Protein AF-A0A699RYM3-F1 (afdb_monomer)

Structure (mmCIF, N/CA/C/O backbone):
data_AF-A0A699RYM3-F1
#
_entry.id   AF-A0A699RYM3-F1
#
loop_
_atom_site.group_PDB
_atom_site.id
_atom_site.type_symbol
_atom_site.label_atom_id
_atom_site.label_alt_id
_atom_site.label_comp_id
_atom_site.label_asym_id
_atom_site.label_entity_id
_atom_site.label_seq_id
_atom_site.pdbx_PDB_ins_code
_atom_site.Cartn_x
_atom_site.Cartn_y
_atom_site.Cartn_z
_atom_site.occupancy
_atom_site.B_iso_or_equiv
_atom_site.auth_seq_id
_atom_site.auth_comp_id
_atom_site.auth_asym_id
_atom_site.auth_atom_id
_atom_site.pdbx_PDB_model_num
ATOM 1 N N . SER A 1 1 ? 9.180 26.930 2.878 1.00 58.56 1 SER A N 1
ATOM 2 C CA . SER A 1 1 ? 9.271 26.676 1.428 1.00 58.56 1 SER A CA 1
ATOM 3 C C . SER A 1 1 ? 9.265 25.175 1.181 1.00 58.56 1 SER A C 1
ATOM 5 O O . SER A 1 1 ? 10.206 24.514 1.599 1.00 58.56 1 SER A O 1
ATOM 7 N N . ARG A 1 2 ? 8.196 24.600 0.603 1.00 59.91 2 ARG A N 1
ATOM 8 C CA . ARG A 1 2 ? 8.243 23.213 0.093 1.00 59.91 2 ARG A CA 1
ATOM 9 C C . ARG A 1 2 ? 9.093 23.270 -1.174 1.00 59.91 2 ARG A C 1
ATOM 11 O O . ARG A 1 2 ? 8.710 23.976 -2.100 1.00 59.91 2 ARG A O 1
ATOM 18 N N . GLY A 1 3 ? 10.272 22.652 -1.136 1.00 55.78 3 GLY A N 1
ATOM 19 C CA . GLY A 1 3 ? 11.235 22.663 -2.239 1.00 55.78 3 GLY A CA 1
ATOM 20 C C . GLY A 1 3 ? 10.638 22.146 -3.555 1.00 55.78 3 GLY A C 1
ATOM 21 O O . GLY A 1 3 ? 9.553 21.552 -3.544 1.00 55.78 3 GLY A O 1
ATOM 22 N N . PRO A 1 4 ? 11.319 22.390 -4.687 1.00 58.16 4 PRO A N 1
ATOM 23 C CA . PRO A 1 4 ? 10.844 21.951 -5.991 1.00 58.16 4 PRO A CA 1
ATOM 24 C C . PRO A 1 4 ? 10.644 20.431 -5.974 1.00 58.16 4 PRO A C 1
ATOM 26 O O . PRO A 1 4 ? 11.460 19.686 -5.437 1.00 58.16 4 PRO A O 1
ATOM 29 N N . SER A 1 5 ? 9.521 19.970 -6.527 1.00 66.38 5 SER A N 1
ATOM 30 C CA . SER A 1 5 ? 9.214 18.545 -6.699 1.00 66.38 5 SER A CA 1
ATOM 31 C C . SER A 1 5 ? 10.063 17.975 -7.839 1.00 66.38 5 SER A C 1
ATOM 33 O O . SER A 1 5 ? 9.566 17.583 -8.890 1.00 66.38 5 SER A O 1
ATOM 35 N N . GLU A 1 6 ? 11.380 17.999 -7.657 1.00 61.72 6 GLU A N 1
ATOM 36 C CA . GLU A 1 6 ? 12.347 17.466 -8.604 1.00 61.72 6 GLU A CA 1
ATOM 37 C C . GLU A 1 6 ? 12.153 15.949 -8.763 1.00 61.72 6 GLU A C 1
ATOM 39 O O . GLU A 1 6 ? 12.320 15.163 -7.834 1.00 61.72 6 GLU A O 1
ATOM 44 N N . GLY A 1 7 ? 11.792 15.531 -9.975 1.00 58.19 7 GLY A N 1
ATOM 45 C CA . GLY A 1 7 ? 12.453 14.397 -10.620 1.00 58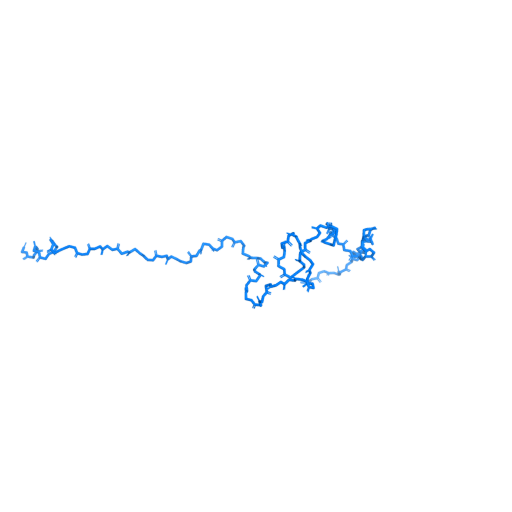.19 7 GLY A CA 1
ATOM 46 C C . GLY A 1 7 ? 12.085 12.965 -10.223 1.00 58.19 7 GLY A C 1
ATOM 47 O O . GLY A 1 7 ? 12.660 12.048 -10.806 1.00 58.19 7 GLY A O 1
ATOM 48 N N . TYR A 1 8 ? 11.136 12.701 -9.322 1.00 62.62 8 TYR A N 1
ATOM 49 C CA . TYR A 1 8 ? 10.745 11.313 -9.017 1.00 62.62 8 TYR A CA 1
ATOM 50 C C . TYR A 1 8 ? 9.859 10.711 -10.120 1.00 62.62 8 TYR A C 1
ATOM 52 O O . TYR A 1 8 ? 8.639 10.582 -9.988 1.00 62.62 8 TYR A O 1
ATOM 60 N N . SER A 1 9 ? 10.480 10.310 -11.230 1.00 76.56 9 SER A N 1
ATOM 61 C CA . SER A 1 9 ? 9.862 9.379 -12.173 1.00 76.56 9 SER A CA 1
ATOM 62 C C . SER A 1 9 ? 9.699 8.030 -11.473 1.00 76.56 9 SER A C 1
ATOM 64 O O . SER A 1 9 ? 10.647 7.266 -11.311 1.00 76.56 9 SER A O 1
ATOM 66 N N . TYR A 1 10 ? 8.487 7.757 -10.996 1.00 79.38 10 TYR A N 1
ATOM 67 C CA . TYR A 1 10 ? 8.144 6.479 -10.387 1.00 79.38 10 TYR A CA 1
ATOM 68 C C . TYR A 1 10 ? 8.344 5.344 -11.407 1.00 79.38 10 TYR A C 1
ATOM 70 O O . TYR A 1 10 ? 7.772 5.420 -12.504 1.00 79.38 10 TYR A O 1
ATOM 78 N N . PRO A 1 11 ? 9.114 4.288 -11.080 1.00 86.81 11 PRO A N 1
ATOM 79 C CA . PRO A 1 11 ? 9.342 3.189 -12.006 1.00 86.81 11 PRO A CA 1
ATOM 80 C C . PRO A 1 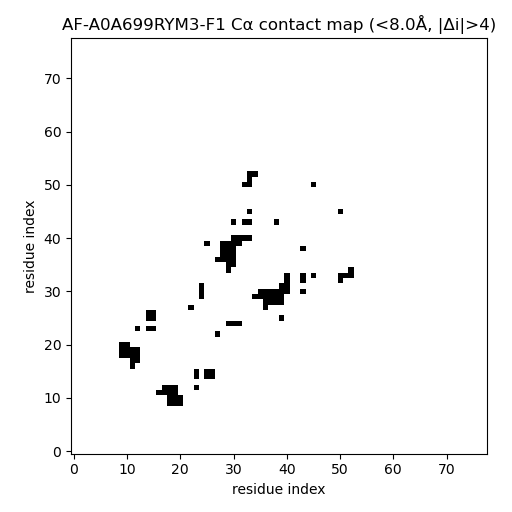11 ? 8.018 2.506 -12.347 1.00 86.81 11 PRO A C 1
ATOM 82 O O . PRO A 1 11 ? 7.114 2.386 -11.514 1.00 86.81 11 PRO A O 1
ATOM 85 N N . VAL A 1 12 ? 7.891 2.059 -13.595 1.00 89.75 12 VAL A N 1
ATOM 86 C CA . VAL A 1 12 ? 6.748 1.247 -14.012 1.00 89.75 12 VAL A CA 1
ATOM 87 C C . VAL A 1 12 ? 6.892 -0.129 -13.373 1.00 89.75 12 VAL A C 1
ATOM 89 O O . VAL A 1 12 ? 7.894 -0.814 -13.561 1.00 89.75 12 VAL A O 1
ATOM 92 N N . CYS A 1 13 ? 5.884 -0.548 -12.617 1.00 88.94 13 CYS A N 1
ATOM 93 C CA . CYS A 1 13 ? 5.867 -1.869 -12.018 1.00 88.94 13 CYS A CA 1
ATOM 94 C C . CYS A 1 13 ? 5.653 -2.951 -13.080 1.00 88.94 13 CYS A C 1
ATOM 96 O O . CYS A 1 13 ? 4.636 -2.955 -13.774 1.00 88.94 13 CYS A O 1
ATOM 98 N N . THR A 1 14 ? 6.551 -3.932 -13.131 1.00 89.81 14 THR A N 1
ATOM 99 C CA . THR A 1 14 ? 6.477 -5.072 -14.060 1.00 89.81 14 THR A CA 1
ATOM 100 C C . THR A 1 14 ? 5.310 -6.022 -13.776 1.00 89.81 14 THR A C 1
ATOM 102 O O . THR A 1 14 ? 4.895 -6.762 -14.659 1.00 89.81 14 THR A O 1
ATOM 105 N N . LYS A 1 15 ? 4.742 -5.998 -12.562 1.00 87.94 15 LYS A N 1
ATOM 106 C CA . LYS A 1 15 ? 3.607 -6.853 -12.171 1.00 87.94 15 LYS A CA 1
ATOM 107 C C . LYS A 1 15 ? 2.246 -6.259 -12.531 1.00 87.94 15 LYS A C 1
ATOM 109 O O . LYS A 1 15 ? 1.323 -7.004 -12.836 1.00 87.94 15 LYS A O 1
ATOM 114 N N . CYS A 1 16 ? 2.088 -4.933 -12.453 1.00 87.88 16 CYS A N 1
ATOM 115 C CA . CYS A 1 16 ? 0.785 -4.280 -12.648 1.00 87.88 16 CYS A CA 1
ATOM 116 C C . CYS A 1 16 ? 0.735 -3.212 -13.747 1.00 87.88 16 CYS A C 1
ATOM 118 O O . CYS A 1 16 ? -0.349 -2.683 -14.000 1.00 87.88 16 CYS A O 1
ATOM 120 N N . GLY A 1 17 ? 1.872 -2.861 -14.354 1.00 87.94 17 GLY A N 1
ATOM 121 C CA . GLY A 1 17 ? 1.980 -1.852 -15.412 1.00 87.94 17 GLY A CA 1
ATOM 122 C C . GLY A 1 17 ? 1.794 -0.402 -14.9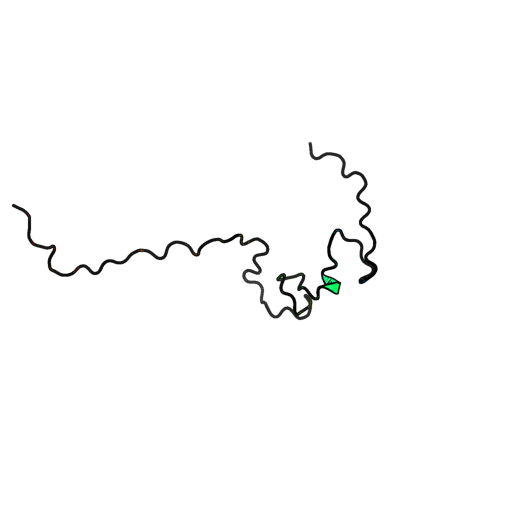49 1.00 87.94 17 GLY A C 1
ATOM 123 O O . GLY A 1 17 ? 1.804 0.505 -15.775 1.00 87.94 17 GLY A O 1
ATOM 124 N N . ARG A 1 18 ? 1.612 -0.148 -13.644 1.00 88.00 18 ARG A N 1
ATOM 125 C CA . ARG A 1 18 ? 1.452 1.208 -13.089 1.00 88.00 18 ARG A CA 1
ATOM 126 C C . ARG A 1 18 ? 2.730 1.705 -12.432 1.00 88.00 18 ARG A C 1
ATOM 128 O O . ARG A 1 18 ? 3.512 0.919 -11.909 1.00 88.00 18 ARG A O 1
ATOM 135 N N . ARG A 1 19 ? 2.905 3.026 -12.425 1.00 89.38 19 ARG A N 1
ATOM 136 C CA . ARG A 1 19 ? 4.012 3.698 -11.745 1.00 89.38 19 ARG A CA 1
ATOM 137 C C . ARG A 1 19 ? 3.729 3.831 -10.249 1.00 89.38 19 ARG A C 1
ATOM 139 O O . ARG A 1 19 ? 2.700 4.393 -9.879 1.00 89.38 19 ARG A O 1
ATOM 146 N N . HIS A 1 20 ? 4.615 3.310 -9.405 1.00 86.31 20 HIS A N 1
ATOM 147 C CA . HIS A 1 20 ? 4.561 3.487 -7.951 1.00 86.31 20 HIS A CA 1
ATOM 148 C C . HIS A 1 20 ? 5.941 3.267 -7.319 1.00 86.31 20 HIS A C 1
ATOM 150 O O . HIS A 1 20 ? 6.834 2.700 -7.944 1.00 86.31 20 HIS A O 1
ATOM 156 N N . LEU A 1 21 ? 6.115 3.725 -6.078 1.00 83.44 21 LEU A N 1
ATOM 157 C CA . LEU A 1 21 ? 7.325 3.501 -5.285 1.00 83.44 21 LEU A CA 1
ATOM 158 C C . LEU A 1 21 ? 7.056 2.371 -4.290 1.00 83.44 21 LEU A C 1
ATOM 160 O O . LEU A 1 21 ? 5.960 2.291 -3.735 1.00 83.44 21 LEU A O 1
ATOM 164 N N . GLY A 1 22 ? 8.047 1.513 -4.069 1.00 83.19 22 GLY A N 1
ATOM 165 C CA . GLY A 1 22 ? 7.934 0.380 -3.151 1.00 83.19 22 GLY A CA 1
ATOM 166 C C . GLY A 1 22 ? 7.097 -0.785 -3.691 1.00 83.19 22 GLY A C 1
ATOM 167 O O . GLY A 1 22 ? 6.884 -0.917 -4.898 1.00 83.19 22 GLY A O 1
ATOM 168 N N . GLU A 1 23 ? 6.645 -1.643 -2.773 1.00 84.31 23 GLU A N 1
ATOM 169 C CA . GLU A 1 23 ? 5.954 -2.905 -3.059 1.00 84.31 23 GLU A CA 1
ATOM 170 C C . GLU A 1 23 ? 4.686 -2.707 -3.903 1.00 84.31 23 GLU A C 1
ATOM 172 O O . GLU A 1 23 ? 3.857 -1.820 -3.662 1.00 84.31 23 GLU A O 1
ATOM 177 N N . CYS A 1 24 ? 4.482 -3.589 -4.880 1.00 86.50 24 CYS A N 1
ATOM 178 C CA . CYS A 1 24 ? 3.258 -3.573 -5.661 1.00 86.50 24 CYS A CA 1
ATOM 179 C C . CYS A 1 24 ? 2.089 -4.125 -4.845 1.00 86.50 24 CYS A C 1
ATOM 181 O O . CYS A 1 24 ? 1.890 -5.334 -4.766 1.00 86.50 24 CYS A O 1
ATOM 183 N N . ARG A 1 25 ? 1.231 -3.242 -4.325 1.00 81.31 25 ARG A N 1
ATOM 184 C CA . ARG A 1 25 ? 0.014 -3.653 -3.598 1.00 81.31 25 ARG A CA 1
ATOM 185 C C . ARG A 1 25 ? -0.931 -4.546 -4.403 1.00 81.31 25 ARG A C 1
ATOM 187 O O . ARG A 1 25 ? -1.638 -5.354 -3.810 1.00 81.31 25 ARG A O 1
ATOM 194 N N . ARG A 1 26 ? -0.927 -4.425 -5.740 1.00 80.88 26 ARG A N 1
ATOM 195 C CA . ARG A 1 26 ? -1.680 -5.335 -6.619 1.00 80.88 26 ARG A CA 1
ATOM 196 C C . ARG A 1 26 ? -1.063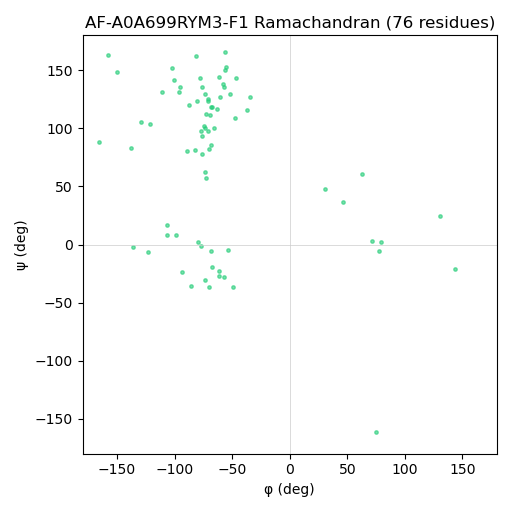 -6.737 -6.646 1.00 80.88 26 ARG A C 1
ATOM 198 O O . ARG A 1 26 ? -1.813 -7.695 -6.703 1.00 80.88 26 ARG A O 1
ATOM 205 N N . ALA A 1 27 ? 0.264 -6.856 -6.594 1.00 76.56 27 ALA A N 1
ATOM 206 C CA . ALA A 1 27 ? 0.933 -8.153 -6.482 1.00 76.56 27 ALA A CA 1
ATOM 207 C C . ALA A 1 27 ? 0.796 -8.752 -5.072 1.00 76.56 27 ALA A C 1
ATOM 209 O O . ALA A 1 27 ? 0.735 -9.964 -4.934 1.00 76.56 27 ALA A O 1
ATOM 210 N N . ALA A 1 28 ? 0.703 -7.905 -4.045 1.00 78.00 28 ALA A N 1
ATOM 211 C CA . ALA A 1 28 ? 0.527 -8.321 -2.656 1.00 78.00 28 ALA A CA 1
ATOM 212 C C . ALA A 1 28 ? -0.912 -8.760 -2.299 1.00 78.00 28 ALA A C 1
ATOM 214 O O . ALA A 1 28 ? -1.167 -9.079 -1.144 1.00 78.00 28 ALA A O 1
ATOM 215 N N . ASP A 1 29 ? -1.862 -8.705 -3.245 1.00 81.12 29 ASP A N 1
ATOM 216 C CA . ASP A 1 29 ? -3.305 -8.928 -3.023 1.00 81.12 29 ASP A CA 1
ATOM 217 C C . ASP A 1 29 ? -3.860 -8.182 -1.790 1.00 81.12 29 ASP A C 1
ATOM 219 O O . ASP A 1 29 ? -4.699 -8.658 -1.025 1.00 81.12 29 ASP A O 1
ATOM 223 N N . THR A 1 30 ? -3.341 -6.970 -1.574 1.00 85.38 30 THR A N 1
ATOM 224 C CA . THR A 1 30 ? -3.742 -6.123 -0.448 1.00 85.38 30 THR A CA 1
ATOM 225 C C . THR A 1 30 ? -4.828 -5.150 -0.871 1.00 85.38 30 THR A C 1
ATOM 227 O O . THR A 1 30 ? -4.759 -4.482 -1.910 1.00 85.38 30 THR A O 1
ATOM 230 N N . CYS A 1 31 ? -5.843 -5.017 -0.028 1.00 86.25 31 CYS A N 1
ATOM 231 C CA . CYS A 1 31 ? -6.940 -4.106 -0.264 1.00 86.25 31 CYS A CA 1
ATOM 232 C C . CYS A 1 31 ? -6.460 -2.656 -0.172 1.00 86.25 31 CYS A C 1
ATOM 234 O O . CYS A 1 31 ? -6.082 -2.176 0.895 1.00 86.25 31 CYS A O 1
ATOM 236 N N . PHE A 1 32 ? -6.579 -1.896 -1.262 1.00 81.44 32 PHE A N 1
ATOM 237 C CA . PHE A 1 32 ? -6.256 -0.463 -1.261 1.00 81.44 32 PHE A CA 1
ATOM 238 C C . PHE A 1 32 ? -7.125 0.360 -0.293 1.00 81.44 32 PHE A C 1
ATOM 240 O O . PHE A 1 32 ? -6.699 1.428 0.132 1.00 81.44 32 PHE A O 1
ATOM 247 N N . LYS A 1 33 ? -8.319 -0.139 0.071 1.00 82.38 33 LYS A N 1
ATOM 248 C CA . LYS A 1 33 ? -9.282 0.541 0.957 1.00 82.38 33 LYS A CA 1
ATOM 249 C C . LYS A 1 33 ? -9.157 0.159 2.435 1.00 82.38 33 LYS A C 1
ATOM 251 O O . LYS A 1 33 ? -9.591 0.940 3.270 1.00 82.38 33 LYS A O 1
ATOM 256 N N . CYS A 1 34 ? -8.604 -1.005 2.784 1.00 84.56 34 CYS A N 1
ATOM 257 C CA . CYS A 1 34 ? -8.472 -1.399 4.196 1.00 84.56 34 CYS A CA 1
ATOM 258 C C . CYS A 1 34 ? -7.127 -2.022 4.598 1.00 84.56 34 CYS A C 1
ATOM 260 O O . CYS A 1 34 ? -6.941 -2.355 5.763 1.00 84.56 34 CYS A O 1
ATOM 262 N N . GLY A 1 35 ? -6.200 -2.203 3.657 1.00 79.19 35 GLY A N 1
ATOM 263 C CA . GLY A 1 35 ? -4.835 -2.664 3.911 1.00 79.19 35 GLY A CA 1
ATOM 264 C C . GLY A 1 35 ? -4.693 -4.162 4.154 1.00 79.19 35 GLY A C 1
ATOM 265 O O . GLY A 1 35 ? -3.571 -4.641 4.240 1.00 79.19 35 GLY A O 1
ATOM 266 N N . GLN A 1 36 ? -5.795 -4.910 4.240 1.00 82.94 36 GLN A N 1
ATOM 267 C CA . GLN A 1 36 ? -5.746 -6.355 4.454 1.00 82.94 36 GLN A CA 1
ATOM 268 C C . GLN A 1 36 ? -5.353 -7.100 3.181 1.00 82.94 36 GLN A C 1
ATOM 270 O O . GLN A 1 36 ? -5.898 -6.820 2.115 1.00 82.94 36 GLN A O 1
ATOM 275 N N . ALA A 1 37 ? -4.445 -8.065 3.317 1.00 77.50 37 ALA A N 1
ATOM 276 C CA . ALA A 1 37 ? -4.179 -9.076 2.301 1.00 77.50 37 ALA A CA 1
ATOM 277 C C . ALA A 1 37 ? -5.343 -10.074 2.279 1.00 77.50 37 ALA A C 1
ATOM 279 O O . ALA A 1 37 ? -5.748 -10.510 3.355 1.00 77.50 37 ALA A O 1
ATOM 280 N N . SER A 1 38 ? -5.908 -10.350 1.098 1.00 84.38 38 SER A N 1
ATOM 281 C CA . SER A 1 38 ? -6.931 -11.379 0.790 1.00 84.38 38 SER A CA 1
ATOM 282 C C . SER A 1 38 ? -7.924 -10.886 -0.267 1.00 84.38 38 SER A C 1
ATOM 284 O O . SER A 1 38 ? -8.667 -11.696 -0.820 1.00 84.38 38 SER A O 1
ATOM 286 N N . HIS A 1 39 ? -8.052 -9.569 -0.453 1.00 87.31 39 HIS A N 1
ATOM 287 C CA . HIS A 1 39 ? -9.042 -9.018 -1.367 1.00 87.31 39 HIS A CA 1
ATOM 288 C C . HIS A 1 39 ? -8.608 -7.690 -1.985 1.00 87.31 39 HIS A C 1
ATOM 290 O O . HIS A 1 39 ? -7.962 -6.846 -1.361 1.00 87.31 39 HIS A O 1
ATOM 296 N N . MET A 1 40 ? -9.061 -7.447 -3.215 1.00 86.00 40 MET A N 1
ATOM 297 C CA . MET A 1 40 ? -8.926 -6.152 -3.878 1.00 86.00 40 MET A CA 1
ATOM 298 C C . MET A 1 40 ? -10.016 -5.176 -3.413 1.00 86.00 40 MET A C 1
ATOM 300 O O . MET A 1 40 ? -11.074 -5.576 -2.942 1.00 86.00 40 MET A O 1
ATOM 304 N N . GLN A 1 41 ? -9.815 -3.873 -3.640 1.00 82.31 41 GLN A N 1
ATOM 305 C CA . GLN A 1 41 ? -10.785 -2.822 -3.284 1.00 82.31 41 GLN A CA 1
ATOM 306 C C . GLN A 1 41 ? -12.221 -3.104 -3.761 1.00 82.31 41 GLN A C 1
ATOM 308 O O . GLN A 1 41 ? -13.161 -2.790 -3.037 1.00 82.31 41 GLN A O 1
ATOM 313 N N . LYS A 1 42 ? -12.379 -3.707 -4.947 1.00 83.44 42 LYS A N 1
ATOM 314 C CA . LYS A 1 42 ? -13.680 -4.074 -5.530 1.00 83.44 42 LYS A CA 1
ATOM 315 C C . LYS A 1 42 ? -14.480 -5.077 -4.688 1.00 83.44 42 LYS A C 1
ATOM 317 O O . LYS A 1 42 ? -15.698 -5.061 -4.750 1.00 83.44 42 LYS A O 1
ATOM 322 N N . ASP A 1 43 ? -13.798 -5.905 -3.902 1.00 84.12 43 ASP A N 1
AT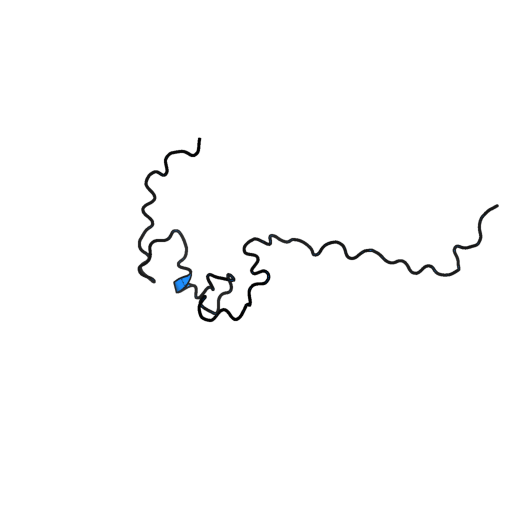OM 323 C CA . ASP A 1 43 ? -14.394 -6.962 -3.075 1.00 84.12 43 ASP A CA 1
ATOM 324 C C . ASP A 1 43 ? -14.376 -6.590 -1.580 1.00 84.12 43 ASP A C 1
ATOM 326 O O . ASP A 1 43 ? -14.674 -7.388 -0.697 1.00 84.12 43 ASP A O 1
ATOM 330 N N . CYS A 1 44 ? -13.996 -5.348 -1.257 1.00 86.50 44 CYS A N 1
ATOM 331 C CA . CYS A 1 44 ? -13.895 -4.899 0.123 1.00 86.50 44 CYS A CA 1
ATOM 332 C C . CYS A 1 44 ? -15.285 -4.753 0.751 1.00 86.50 44 CYS A C 1
ATOM 334 O O . CYS A 1 44 ? -15.935 -3.715 0.622 1.00 86.50 44 CYS A O 1
ATOM 336 N N . LYS A 1 45 ? -15.704 -5.782 1.495 1.00 81.44 45 LYS A N 1
ATOM 337 C CA . LYS A 1 45 ? -16.974 -5.837 2.244 1.00 81.44 45 LYS A CA 1
ATOM 338 C C . LYS A 1 45 ? -17.040 -4.873 3.437 1.00 81.44 45 LYS A C 1
ATOM 340 O O . LYS A 1 45 ? -18.089 -4.746 4.064 1.00 81.44 45 LYS A O 1
ATOM 345 N N . LYS A 1 46 ? -15.946 -4.169 3.764 1.00 70.81 46 LYS A N 1
ATOM 346 C CA . LYS A 1 46 ? -15.942 -3.158 4.830 1.00 70.81 46 LYS A CA 1
ATOM 347 C C . LYS A 1 46 ? -16.681 -1.903 4.355 1.00 70.81 46 LYS A C 1
ATOM 349 O O . LYS A 1 46 ? -16.146 -1.062 3.615 1.00 70.81 46 LYS A O 1
ATOM 354 N N . ASN A 1 47 ? -17.936 -1.807 4.794 1.00 57.09 47 ASN A N 1
ATOM 355 C CA . ASN A 1 47 ? -18.700 -0.567 4.808 1.00 57.09 47 ASN A CA 1
ATOM 356 C C . ASN A 1 47 ? -17.924 0.497 5.610 1.00 57.09 47 ASN A C 1
ATOM 358 O O . ASN A 1 47 ? -17.073 0.189 6.438 1.00 57.09 47 ASN A O 1
ATOM 362 N N . THR A 1 48 ? -18.110 1.752 5.231 1.00 56.50 48 THR A N 1
ATOM 363 C CA . THR A 1 48 ? -17.200 2.884 5.451 1.00 56.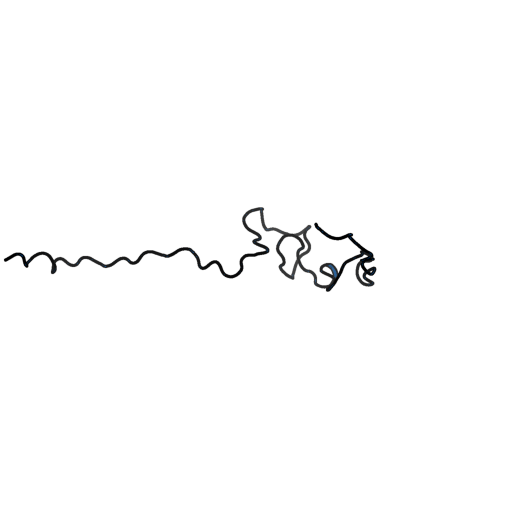50 48 THR A CA 1
ATOM 364 C C . THR A 1 48 ? -17.148 3.395 6.903 1.00 56.50 48 THR A C 1
ATOM 366 O O . THR A 1 48 ? -17.342 4.575 7.160 1.00 56.50 48 THR A O 1
ATOM 369 N N . THR A 1 49 ? -16.813 2.556 7.875 1.00 46.59 49 THR A N 1
ATOM 370 C CA . THR A 1 49 ? -16.556 2.997 9.253 1.00 46.59 49 THR A CA 1
ATOM 371 C C . THR A 1 49 ? -15.213 2.436 9.718 1.00 46.59 49 THR A C 1
ATOM 373 O O . THR A 1 49 ? -15.048 1.252 9.972 1.00 46.59 49 THR A O 1
ATOM 376 N N . ALA A 1 50 ? -14.203 3.308 9.770 1.00 50.62 50 ALA A N 1
ATOM 377 C CA . ALA A 1 50 ? -12.887 3.038 10.358 1.00 50.62 50 ALA A CA 1
ATOM 378 C C . ALA A 1 50 ? -12.041 1.925 9.695 1.00 50.62 50 ALA A C 1
ATOM 380 O O . ALA A 1 50 ? -11.598 0.979 10.339 1.00 50.62 50 ALA A O 1
ATOM 381 N N . SER A 1 51 ? -11.685 2.075 8.415 1.00 51.41 51 SER A N 1
ATOM 382 C CA . SER A 1 51 ? -10.394 1.518 7.970 1.00 51.41 51 SER A CA 1
ATOM 383 C C . SER A 1 51 ? -9.310 2.516 8.338 1.00 51.41 51 SER A C 1
ATOM 385 O O . SER A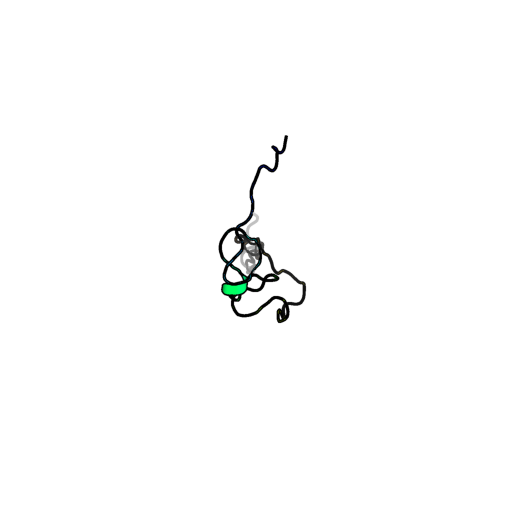 1 51 ? -8.920 3.365 7.537 1.00 51.41 51 SER A O 1
ATOM 387 N N . THR A 1 52 ? -8.893 2.467 9.601 1.00 51.19 52 THR A N 1
ATOM 388 C CA . THR A 1 52 ? -7.835 3.315 10.127 1.00 51.19 52 THR A CA 1
ATOM 389 C C . THR A 1 52 ? -6.496 2.894 9.532 1.00 51.19 52 THR A C 1
ATOM 391 O O . THR A 1 52 ? -5.717 2.164 10.137 1.00 51.19 52 THR A O 1
ATOM 394 N N . PHE A 1 53 ? -6.202 3.370 8.327 1.00 54.88 53 PHE A N 1
ATOM 395 C CA . PHE A 1 53 ? -4.823 3.491 7.879 1.00 54.88 53 PHE A CA 1
ATOM 396 C C . PHE A 1 53 ? -4.168 4.590 8.719 1.00 54.88 53 PHE A C 1
ATOM 398 O O . PHE A 1 53 ? -4.207 5.762 8.358 1.00 54.88 53 PHE A O 1
ATOM 405 N N . GLY A 1 54 ? -3.665 4.211 9.894 1.00 51.72 54 GLY A N 1
ATOM 406 C CA . GLY A 1 54 ? -3.066 5.135 10.858 1.00 51.72 54 GLY A CA 1
ATOM 407 C C . GLY A 1 54 ? -3.574 5.017 12.295 1.00 51.72 54 GLY A C 1
ATOM 408 O O . GLY A 1 54 ? -3.490 5.993 13.033 1.00 51.72 54 GLY A O 1
ATOM 409 N N . GLN A 1 55 ? -4.095 3.866 12.734 1.00 47.78 55 GLN A N 1
ATOM 410 C CA . GLN A 1 55 ? -4.093 3.569 14.168 1.00 47.78 55 GLN A CA 1
ATOM 411 C C . GLN A 1 55 ? -2.781 2.852 14.469 1.00 47.78 55 GLN A C 1
ATOM 413 O O . GLN A 1 55 ? -2.721 1.632 14.565 1.00 47.78 55 GLN A O 1
ATOM 418 N N . ALA A 1 56 ? -1.723 3.654 14.612 1.00 52.97 56 ALA A N 1
ATOM 419 C CA . ALA A 1 56 ? -0.843 3.428 15.745 1.00 52.97 56 ALA A CA 1
ATOM 420 C C . ALA A 1 56 ? -1.775 3.289 16.955 1.00 52.97 56 ALA A C 1
ATOM 422 O O . ALA A 1 56 ? -2.525 4.227 17.235 1.00 52.97 56 ALA A O 1
ATOM 423 N N . ASP A 1 57 ? -1.899 2.067 17.478 1.00 59.34 57 ASP A N 1
ATOM 424 C CA . ASP A 1 57 ? -2.007 1.775 18.910 1.00 59.34 57 ASP A CA 1
ATOM 425 C C . ASP A 1 57 ? -2.690 2.848 19.780 1.00 59.34 57 ASP A C 1
ATOM 427 O O . ASP A 1 57 ? -2.252 3.179 20.878 1.00 59.34 57 ASP A O 1
ATOM 431 N N . LYS A 1 58 ? -3.852 3.358 19.363 1.00 54.06 58 LYS A N 1
ATOM 432 C CA . LYS A 1 58 ? -4.735 4.064 20.283 1.00 54.06 58 LYS A CA 1
ATOM 433 C C . LYS A 1 58 ? -5.402 2.986 21.106 1.00 54.06 58 LYS A C 1
ATOM 435 O O . LYS A 1 58 ? -6.420 2.427 20.702 1.00 54.06 58 LYS A O 1
ATOM 440 N N . LYS A 1 59 ? -4.783 2.694 22.258 1.00 61.38 59 LYS A N 1
ATOM 441 C CA . LYS A 1 59 ? -5.451 2.054 23.392 1.00 61.38 59 LYS A CA 1
ATOM 442 C C . LYS A 1 59 ? -6.896 2.566 23.430 1.00 61.38 59 LYS A C 1
ATOM 444 O O . LYS A 1 59 ? -7.071 3.791 23.425 1.00 61.38 59 LYS A O 1
ATOM 449 N N . PRO A 1 60 ? -7.914 1.690 23.467 1.00 60.97 60 PRO A N 1
ATOM 450 C CA . PRO A 1 60 ? -9.259 2.147 23.762 1.00 60.97 60 PRO A CA 1
ATOM 451 C C . PRO A 1 60 ? -9.201 2.964 25.056 1.00 60.97 60 PRO A C 1
ATOM 453 O O . PRO A 1 60 ? -8.557 2.562 26.032 1.00 60.97 60 PRO A O 1
ATOM 456 N N . GLY A 1 61 ? -9.778 4.165 24.985 1.00 63.50 61 GLY A N 1
ATOM 457 C CA . GLY A 1 61 ? -9.845 5.120 26.082 1.00 63.50 61 GLY A CA 1
ATOM 458 C C . GLY A 1 61 ? -10.288 4.439 27.371 1.00 63.50 61 GLY A C 1
ATOM 459 O O . GLY A 1 61 ? -11.084 3.503 27.349 1.00 63.50 61 GLY A O 1
ATOM 460 N N . ALA A 1 62 ? -9.696 4.892 28.472 1.00 65.62 62 ALA A N 1
ATOM 461 C CA . ALA A 1 62 ? -9.789 4.313 29.802 1.00 65.62 62 ALA A CA 1
ATOM 462 C C . ALA A 1 62 ? -11.182 3.752 30.140 1.00 65.62 62 ALA A C 1
ATOM 464 O O . ALA A 1 62 ? -12.146 4.499 30.292 1.00 65.62 62 ALA A O 1
ATOM 465 N N . SER A 1 63 ? -11.259 2.435 30.343 1.00 70.56 63 SER A N 1
ATOM 466 C CA . SER A 1 63 ? -12.341 1.850 31.130 1.00 70.56 63 SER A CA 1
ATOM 467 C C . SER A 1 63 ? -12.116 2.282 32.580 1.00 70.56 63 SER A C 1
ATOM 469 O O . SER A 1 63 ? -11.107 1.915 33.186 1.00 70.56 63 SER A O 1
ATOM 471 N N . GLY A 1 64 ? -13.000 3.135 33.098 1.00 76.06 64 GLY A N 1
ATOM 472 C CA . GLY A 1 64 ? -12.939 3.655 34.464 1.00 76.06 64 GLY A CA 1
ATOM 473 C C . GLY A 1 64 ? -12.902 2.543 35.517 1.00 76.06 64 GLY A C 1
ATOM 474 O O . GLY A 1 64 ? -13.381 1.432 35.290 1.00 76.06 64 GLY A O 1
ATOM 475 N N . ARG A 1 65 ? -12.297 2.837 36.673 1.00 76.25 65 ARG A N 1
ATOM 476 C CA . ARG A 1 65 ? -12.172 1.902 37.800 1.00 76.25 65 ARG A CA 1
ATOM 477 C C . ARG A 1 65 ? -13.414 2.016 38.683 1.00 76.25 65 ARG A C 1
ATOM 479 O O . ARG A 1 65 ? -13.675 3.089 39.216 1.00 76.25 65 ARG A O 1
ATOM 486 N N . VAL A 1 66 ? -14.147 0.919 38.841 1.00 73.81 66 VAL A N 1
ATOM 487 C CA . VAL A 1 66 ? -15.226 0.784 39.828 1.00 73.81 66 VAL A CA 1
ATOM 488 C C . VAL A 1 66 ? -14.675 0.104 41.078 1.00 73.81 66 VAL A C 1
ATOM 490 O O . VAL A 1 66 ? -14.004 -0.920 40.979 1.00 73.81 66 VAL A O 1
ATOM 493 N N . PHE A 1 67 ? -14.957 0.671 42.248 1.00 71.81 67 PHE A N 1
ATOM 494 C CA . PHE A 1 67 ? -14.793 -0.010 43.528 1.00 71.81 67 PHE A CA 1
ATOM 495 C C . PHE A 1 67 ? -16.188 -0.252 44.096 1.00 71.81 67 PHE A C 1
ATOM 497 O O . PHE A 1 67 ? -17.020 0.655 44.097 1.00 71.81 67 PHE A O 1
ATOM 504 N N . ALA A 1 68 ? -16.459 -1.479 44.539 1.00 72.00 68 ALA A N 1
ATOM 505 C CA . ALA A 1 68 ? -17.667 -1.773 45.291 1.00 72.00 68 ALA A CA 1
ATOM 506 C C . ALA A 1 68 ? -17.566 -1.055 46.643 1.00 72.00 68 ALA A C 1
ATOM 508 O O . ALA A 1 68 ? -16.639 -1.313 47.409 1.00 72.00 68 ALA A O 1
ATOM 509 N N . ILE A 1 69 ? -18.489 -0.135 46.916 1.00 71.44 69 ILE A N 1
ATOM 510 C CA . ILE A 1 69 ? -18.631 0.457 48.245 1.00 71.44 69 ILE A CA 1
ATOM 511 C C . ILE A 1 69 ? -19.350 -0.596 49.088 1.00 71.44 69 ILE A C 1
ATOM 513 O O . ILE A 1 69 ? -20.563 -0.755 48.982 1.00 71.44 69 ILE A O 1
ATOM 517 N N . THR A 1 70 ? -18.601 -1.376 49.863 1.00 75.50 70 THR A N 1
ATOM 518 C CA . THR A 1 70 ? -19.180 -2.182 50.941 1.00 75.50 70 THR A CA 1
ATOM 519 C C . THR A 1 70 ? -19.461 -1.269 52.134 1.00 75.50 70 THR A C 1
ATOM 521 O O . THR A 1 70 ? -18.688 -0.352 52.402 1.00 75.50 70 THR A O 1
ATOM 524 N N . GLU A 1 71 ? -20.561 -1.527 52.842 1.00 61.03 71 GLU A N 1
ATOM 525 C CA . GLU A 1 71 ? -21.140 -0.748 53.959 1.00 61.03 71 GLU A CA 1
ATOM 526 C C . GLU A 1 71 ? -20.185 -0.429 55.138 1.00 61.03 71 GLU A C 1
ATOM 528 O O . GLU A 1 71 ? -20.539 0.322 56.040 1.00 61.03 71 GLU A O 1
ATOM 533 N N . ASP A 1 72 ? -18.953 -0.942 55.121 1.00 57.78 72 ASP A N 1
ATOM 534 C CA . ASP A 1 72 ? -17.956 -0.851 56.197 1.00 57.78 72 ASP A CA 1
ATOM 535 C C . ASP A 1 72 ? -17.194 0.494 56.267 1.00 57.78 72 ASP A C 1
ATOM 537 O O . ASP A 1 72 ? -16.320 0.672 57.106 1.00 57.78 72 ASP A O 1
ATOM 541 N N . HIS A 1 73 ? -17.499 1.483 55.415 1.00 60.34 73 HIS A N 1
ATOM 542 C CA . HIS A 1 73 ? -16.827 2.800 55.453 1.00 60.34 73 HIS A CA 1
ATOM 543 C C . HIS A 1 73 ? -17.696 3.941 56.026 1.00 60.34 73 HIS A C 1
ATOM 545 O O . HIS A 1 73 ? -17.384 5.120 55.840 1.00 60.34 73 HIS A O 1
ATOM 551 N N . ALA A 1 74 ? -18.788 3.612 56.729 1.00 57.72 74 ALA A N 1
ATOM 552 C CA . ALA A 1 74 ? -19.732 4.589 57.285 1.00 57.72 74 ALA A CA 1
ATOM 553 C C . ALA A 1 74 ? -19.547 4.916 58.781 1.00 57.72 74 ALA A C 1
ATOM 555 O O . ALA A 1 74 ? -20.366 5.642 59.340 1.00 57.72 74 ALA A O 1
ATOM 556 N N . THR A 1 75 ? -18.487 4.458 59.456 1.00 61.06 75 THR A N 1
ATOM 557 C CA . THR A 1 75 ? -18.280 4.803 60.876 1.00 61.06 75 THR A CA 1
ATOM 558 C C . THR A 1 75 ? -16.828 5.137 61.202 1.00 61.06 75 THR A C 1
ATOM 560 O O . THR A 1 75 ? -16.093 4.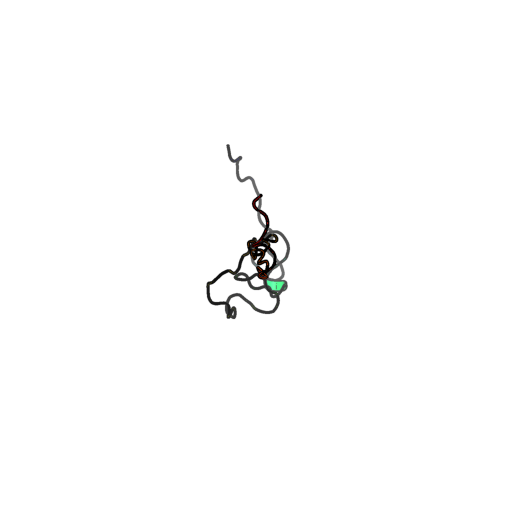308 61.734 1.00 61.06 75 THR A O 1
ATOM 563 N N . LYS A 1 76 ? -16.425 6.386 60.938 1.00 57.31 76 LYS A N 1
ATOM 564 C CA . LYS A 1 76 ? -15.490 7.118 61.812 1.00 57.31 76 LYS A CA 1
ATOM 565 C C . LYS A 1 76 ? -15.482 8.614 61.488 1.00 57.31 76 LYS A C 1
ATOM 567 O O . LYS A 1 76 ? -14.685 9.117 60.705 1.00 57.31 76 LYS A O 1
ATOM 572 N N . THR A 1 77 ? -16.389 9.330 62.139 1.00 57.19 77 THR A N 1
ATOM 573 C CA . THR A 1 77 ? -16.187 10.728 62.524 1.00 57.19 77 THR A CA 1
ATOM 574 C C . THR A 1 77 ? -16.340 10.780 64.036 1.00 57.19 77 THR A C 1
ATOM 576 O O . THR A 1 77 ? -17.450 10.657 64.548 1.00 57.19 77 THR A O 1
ATOM 579 N N . SER A 1 78 ? -15.215 10.876 64.737 1.00 50.94 78 SER A N 1
ATOM 580 C CA . SER A 1 78 ? -15.044 11.458 66.075 1.00 50.94 78 SER A CA 1
ATOM 581 C C . SER A 1 78 ? -13.554 11.671 66.294 1.00 50.94 78 SER A C 1
ATOM 583 O O . SER A 1 78 ? -12.796 10.718 65.993 1.00 50.94 78 SER A O 1
#

Mean predicted aligned error: 17.44 Å

Organism: Tanacetum cinerariifolium (NCBI:txid118510)

InterPro domains:
  IPR001878 Zinc finger, CCHC-type [PF00098] (30-46)
  IPR001878 Zinc finger, CCHC-type [PS50158] (31-46)
  IPR001878 Zinc finger, CCHC-type [SM00343] (30-46)
  IPR036875 Zinc fi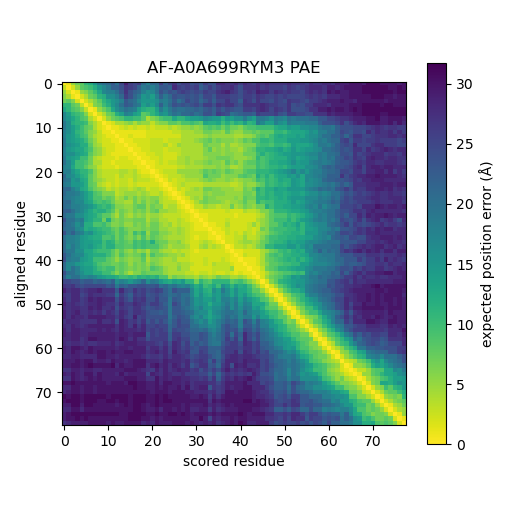nger, CCHC-type superfamily [SSF57756] (5-48)

pLDDT: mean 71.77, std 13.24, range [46.59, 89.81]

Secondary structure (DSSP, 8-state):
---------PPBPTTTS-B-SSS-TTTTTB-TTT--BT--GGG----SS---TT---------PPP----GGGS----

Foldseek 3Di:
DPDDPPDPPFDQDPVPRDGDPDDDCVVQCADPQQRDRPHYVVPPPDDPDDSPPDPPDPDPPDPDDDDDPDPVPPDDDD

Sequence (78 aa):
SRGPSEGYSYPVCTKCGRRHLGECRRAADTCFKCGQASHMQKDCKKNTTASTFGQADKKPGASGRVFAITEDHATKTS

Solvent-accessible surface area (backbone atoms only — not comparable to full-atom values): 5660 Å² total; per-residue (Å²): 132,86,70,81,89,73,79,80,77,52,54,68,34,91,88,76,73,46,65,51,81,80,82,58,47,79,81,60,37,28,12,83,70,64,66,48,69,84,37,48,55,94,67,55,82,73,68,97,69,81,62,64,87,76,64,72,82,72,68,78,74,82,80,77,88,85,77,86,84,63,86,85,80,78,82,86,90,130

Radius of gyration: 26.02 Å; Cα contacts (8 Å, |Δi|>4): 57; chains: 1; bounding box: 34×38×82 Å